Protein AF-A0A350CAU2-F1 (afdb_monomer)

Sequence (137 aa):
QSIYGWRGAEVEHIINFGRHFPGTKTVRLENNYRCTADILGCANRLVRHNRQRHDKTLIAHKQSASGVRMQVFDDETAEAENVVQEISYLVQELGIRPKQIAILFRTNEQPRVFEQELRRRKVPYLLVGGQSFFDRR

Solvent-accessible surface area (backbone atoms only — not comparable to full-atom values): 9100 Å² total; per-residue (Å²): 138,86,84,48,53,95,78,72,52,65,69,60,61,73,69,43,39,57,74,79,38,75,88,62,84,88,81,85,86,37,76,33,83,85,46,31,44,55,59,43,48,54,52,53,60,61,58,66,75,57,86,90,66,79,90,78,70,73,42,54,76,37,81,66,97,71,73,81,84,88,87,88,60,96,45,69,61,58,41,24,51,53,54,42,50,52,50,46,45,40,36,72,76,66,63,44,60,60,91,80,61,85,87,87,74,93,55,92,70,68,55,56,56,42,54,52,41,27,55,76,72,68,47,81,82,82,80,79,97,62,78,55,80,87,72,64,127

Radius of gyration: 19.81 Å; Cα contacts (8 Å, |Δi|>4): 98; chains: 1; bounding box: 40×41×54 Å

Nearest PDB structures (foldseek):
  1qhh-assembly1_B  TM=9.564E-01  e=1.650E-11  Geobacillus stearothermophilus
  2pjr-assembly1_A  TM=9.324E-01  e=5.476E-09  Geobacillus stearothermophilus
  1pjr-assembly1_A  TM=9.154E-01  e=3.753E-07  Geobacillus stearothermophilus
  1qhg-assembly1_A  TM=9.146E-01  e=1.602E-06  Geobacillus stearothermo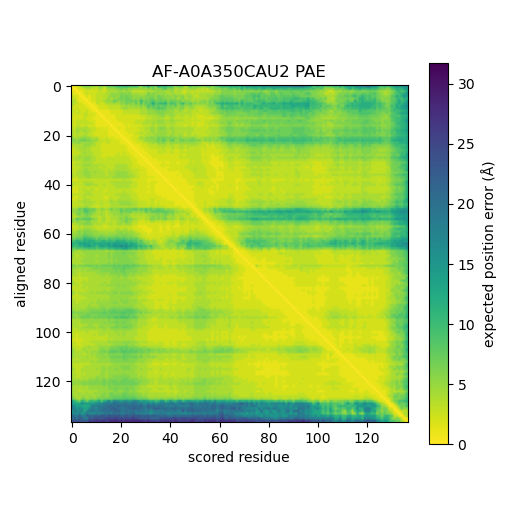philus
  3pjr-assembly1_A  TM=8.961E-01  e=1.876E-05  Geobacillus stearothermophilus

Secondary structure (DSSP, 8-state):
----GGGT--THHHHSHHHHSTTPPP----EEEEEEHHHHHHHHHHHTT-SSS-----EEEE--SS-------SSHHHHHHHHHHHHHHHHHTS---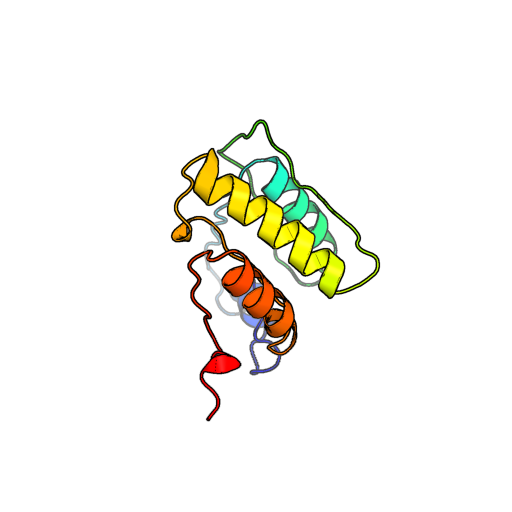GGG-----SSSSTHHHHHHHHHHTT------SS--GGG--

Foldseek 3Di:
DDPVVVVVDDPVCVLCVCVVPPPDDDDADQEDADDAPQVLVVVQVVCVPDDDDDDGRHDYPDHDPDHDDDDDDPDLLRVLLVVLVVVLCCCPVVVDDNVVDDDDDDDPVSCQSNVVNCVVSVPDDDDPPDDHPVNPD

Mean predicted aligned error: 5.11 Å

pLDDT: mean 91.8, std 8.86, range [41.59, 98.38]

Structure (mmCIF, N/CA/C/O backbone):
data_AF-A0A350CAU2-F1
#
_entry.id   AF-A0A350CAU2-F1
#
loop_
_atom_site.group_PDB
_atom_site.id
_atom_site.type_symbol
_atom_site.label_atom_id
_atom_site.label_alt_id
_atom_site.label_comp_id
_atom_site.label_asym_id
_atom_site.label_entity_id
_atom_site.label_seq_id
_atom_site.pdbx_PDB_ins_code
_atom_site.Cartn_x
_atom_site.Cartn_y
_atom_site.Cartn_z
_atom_site.occupancy
_atom_site.B_iso_or_equiv
_atom_site.auth_seq_id
_atom_site.auth_comp_id
_atom_site.auth_asym_id
_atom_site.auth_atom_id
_atom_site.pdbx_PDB_model_num
ATOM 1 N N . GLN A 1 1 ? 8.642 -2.675 -10.369 1.00 79.62 1 GLN A N 1
ATOM 2 C CA . GLN A 1 1 ? 7.777 -3.287 -9.337 1.00 79.62 1 GLN A CA 1
ATOM 3 C C . GLN A 1 1 ? 8.110 -4.776 -9.173 1.00 79.62 1 GLN A C 1
ATOM 5 O O . GLN A 1 1 ? 7.222 -5.570 -8.908 1.00 79.62 1 GLN A O 1
ATOM 10 N N . SER A 1 2 ? 9.383 -5.168 -9.326 1.00 86.00 2 SER A N 1
ATOM 11 C CA . SER A 1 2 ? 9.809 -6.532 -9.001 1.00 86.00 2 SER A CA 1
ATOM 12 C C . SER A 1 2 ? 10.097 -6.575 -7.504 1.00 86.00 2 SER A C 1
ATOM 14 O O . SER A 1 2 ? 10.951 -5.825 -7.039 1.00 86.00 2 SER A O 1
ATOM 16 N N . ILE A 1 3 ? 9.334 -7.372 -6.758 1.00 88.81 3 ILE A N 1
ATOM 17 C CA . ILE A 1 3 ? 9.436 -7.491 -5.291 1.00 88.81 3 ILE A CA 1
ATOM 18 C C . ILE A 1 3 ? 9.696 -8.936 -4.832 1.00 88.81 3 ILE A C 1
ATOM 20 O O . ILE A 1 3 ? 9.784 -9.207 -3.639 1.00 88.81 3 ILE A O 1
ATOM 24 N N . TYR A 1 4 ? 9.849 -9.865 -5.780 1.00 90.31 4 TYR A N 1
ATOM 25 C CA . TYR A 1 4 ? 10.037 -11.299 -5.536 1.00 90.31 4 TYR A CA 1
ATOM 26 C C . TYR A 1 4 ? 11.466 -11.769 -5.836 1.00 90.31 4 TYR A C 1
ATOM 28 O O . TYR A 1 4 ? 11.667 -12.925 -6.193 1.00 90.31 4 TYR A O 1
ATOM 36 N N . GLY A 1 5 ? 12.472 -10.897 -5.694 1.00 85.44 5 GLY A N 1
ATOM 37 C CA . GLY A 1 5 ? 13.876 -11.268 -5.934 1.00 85.44 5 GLY A CA 1
ATOM 38 C C . GLY A 1 5 ? 14.325 -12.478 -5.105 1.00 85.44 5 GLY A C 1
ATOM 39 O O . GLY A 1 5 ? 15.011 -13.356 -5.608 1.00 85.44 5 GLY A O 1
ATOM 40 N N . TRP A 1 6 ? 13.811 -12.607 -3.878 1.00 84.50 6 TRP A N 1
ATOM 41 C CA . TRP A 1 6 ? 14.038 -13.761 -2.999 1.00 84.50 6 TRP A CA 1
ATOM 42 C C . TRP A 1 6 ? 13.449 -15.089 -3.519 1.00 84.50 6 TRP A C 1
ATOM 44 O O . TRP A 1 6 ? 13.824 -16.148 -3.031 1.00 84.50 6 TRP A O 1
ATOM 54 N N . ARG A 1 7 ? 12.542 -15.052 -4.507 1.00 87.44 7 ARG A N 1
ATOM 55 C CA . ARG A 1 7 ? 12.025 -16.232 -5.230 1.00 87.44 7 ARG A CA 1
ATOM 56 C C . ARG A 1 7 ? 12.655 -16.391 -6.618 1.00 87.44 7 ARG A C 1
ATOM 58 O O . ARG A 1 7 ? 12.069 -17.053 -7.467 1.00 87.44 7 ARG A O 1
ATOM 65 N N . GLY A 1 8 ? 13.796 -15.747 -6.870 1.00 86.88 8 GLY A N 1
ATOM 66 C CA . GLY A 1 8 ? 14.505 -15.820 -8.150 1.00 86.88 8 GLY A CA 1
ATOM 67 C C . GLY A 1 8 ? 13.973 -14.875 -9.231 1.00 86.88 8 GLY A C 1
ATOM 68 O O . GLY A 1 8 ? 14.264 -15.068 -10.406 1.00 86.88 8 GLY A O 1
ATOM 69 N N . ALA A 1 9 ? 13.174 -13.858 -8.883 1.0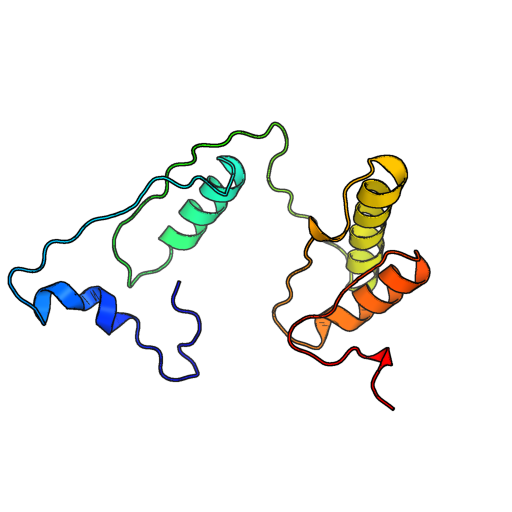0 90.06 9 ALA A N 1
ATOM 70 C CA . ALA A 1 9 ? 12.748 -12.870 -9.871 1.00 90.06 9 ALA A CA 1
ATOM 71 C C . ALA A 1 9 ? 13.894 -11.903 -10.217 1.00 90.06 9 ALA A C 1
ATOM 73 O O . ALA A 1 9 ? 14.280 -11.069 -9.397 1.00 90.06 9 ALA A O 1
ATOM 74 N N . GLU A 1 10 ? 14.373 -11.951 -11.458 1.00 89.44 10 GLU A N 1
ATOM 75 C CA . GLU A 1 10 ? 15.456 -11.091 -11.941 1.00 89.44 10 GLU A CA 1
ATOM 76 C C . GLU A 1 10 ? 14.925 -9.866 -12.696 1.00 89.44 10 GLU A C 1
ATOM 78 O O . GLU A 1 10 ? 14.163 -9.966 -13.660 1.00 89.44 10 GLU A O 1
ATOM 83 N N . VAL A 1 11 ? 15.333 -8.668 -12.261 1.00 89.38 11 VAL A N 1
ATOM 84 C CA . VAL A 1 11 ? 14.939 -7.405 -12.915 1.00 89.38 11 VAL A CA 1
ATOM 85 C C . VAL A 1 11 ? 15.621 -7.221 -14.275 1.00 89.38 11 VAL A C 1
ATOM 87 O O . VAL A 1 11 ? 15.112 -6.501 -15.135 1.00 89.38 11 VAL A O 1
ATOM 90 N N . GLU A 1 12 ? 16.748 -7.895 -14.498 1.00 90.25 12 GLU A N 1
ATOM 91 C CA . GLU A 1 12 ? 17.532 -7.780 -15.726 1.00 90.25 12 GLU A CA 1
ATOM 92 C C . GLU A 1 12 ? 16.769 -8.259 -16.958 1.00 90.25 12 GLU A C 1
ATOM 94 O O . GLU A 1 12 ? 16.925 -7.672 -18.027 1.00 90.25 12 GLU A O 1
ATOM 99 N N . HIS A 1 13 ? 15.866 -9.232 -16.807 1.00 91.31 13 HIS A N 1
ATOM 100 C CA . HIS A 1 13 ? 15.043 -9.735 -17.907 1.00 91.31 13 HIS A CA 1
ATOM 101 C C . HIS A 1 13 ? 14.251 -8.626 -18.610 1.00 91.31 13 HIS A C 1
ATOM 103 O O . HIS A 1 13 ? 14.233 -8.555 -19.837 1.00 91.31 13 HIS A O 1
ATOM 109 N N . ILE A 1 14 ? 13.624 -7.722 -17.849 1.00 91.88 14 ILE A N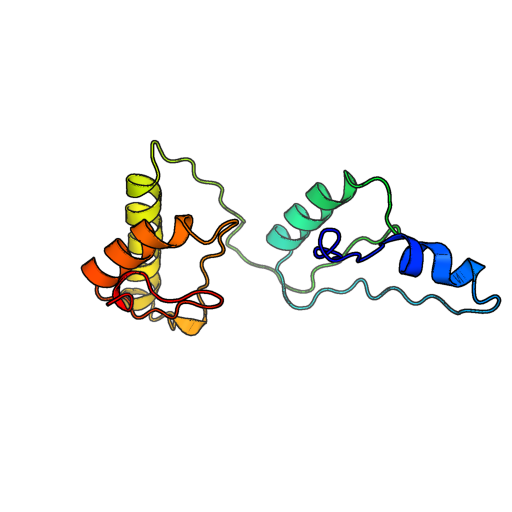 1
ATOM 110 C CA . ILE A 1 14 ? 12.848 -6.618 -18.433 1.00 91.88 14 ILE A CA 1
ATOM 111 C C . ILE A 1 14 ? 13.736 -5.442 -18.857 1.00 91.88 14 ILE A C 1
ATOM 113 O O . ILE A 1 14 ? 13.389 -4.698 -19.776 1.00 91.88 14 ILE A O 1
ATOM 117 N N . ILE A 1 15 ? 14.886 -5.252 -18.206 1.00 90.81 15 ILE A N 1
ATOM 118 C CA . ILE A 1 15 ? 15.838 -4.193 -18.569 1.00 90.81 15 ILE A CA 1
ATOM 119 C C . ILE A 1 15 ? 16.506 -4.515 -19.910 1.00 90.81 15 ILE A C 1
ATOM 121 O O . ILE A 1 15 ? 16.570 -3.656 -20.788 1.00 90.81 15 ILE A O 1
ATOM 125 N N . ASN A 1 16 ? 16.929 -5.764 -20.090 1.00 92.25 16 ASN A N 1
ATOM 126 C CA . ASN A 1 16 ? 17.648 -6.241 -21.268 1.00 92.25 16 ASN A CA 1
ATOM 127 C C . ASN A 1 16 ? 16.726 -6.774 -22.375 1.00 92.25 16 ASN A C 1
ATOM 129 O O . ASN A 1 16 ? 17.223 -7.225 -23.404 1.00 92.25 16 ASN A O 1
ATOM 133 N N . PHE A 1 17 ? 15.401 -6.684 -22.219 1.00 94.56 17 PHE A N 1
ATOM 134 C CA . PHE A 1 17 ? 14.441 -7.255 -23.170 1.00 94.56 17 PHE A CA 1
ATOM 135 C C . PHE A 1 17 ? 14.707 -6.825 -24.623 1.00 94.56 17 PHE A C 1
ATOM 137 O O . PHE A 1 17 ? 14.781 -7.661 -25.518 1.00 94.56 17 PHE A O 1
ATOM 144 N N . GLY A 1 18 ? 14.942 -5.529 -24.857 1.00 92.69 18 GLY A N 1
ATOM 145 C CA . GLY A 1 18 ? 15.240 -5.011 -26.198 1.00 92.69 18 GLY A CA 1
ATOM 146 C C . GLY A 1 18 ? 16.584 -5.473 -26.775 1.00 92.69 18 GLY A C 1
ATOM 147 O O . GLY A 1 18 ? 16.751 -5.455 -27.990 1.00 92.69 18 GLY A O 1
ATOM 148 N N . ARG A 1 19 ? 17.533 -5.905 -25.930 1.00 92.38 19 ARG A N 1
ATOM 149 C CA . ARG A 1 19 ? 18.805 -6.504 -26.372 1.00 92.38 19 ARG A CA 1
ATOM 150 C C . ARG A 1 19 ? 18.614 -7.960 -26.787 1.00 92.38 19 ARG A C 1
ATOM 152 O O . ARG A 1 19 ? 19.190 -8.379 -27.781 1.00 92.38 19 ARG A O 1
ATOM 159 N N . HIS A 1 20 ? 17.802 -8.712 -26.041 1.00 95.69 20 HIS A N 1
ATOM 160 C CA . HIS A 1 20 ? 17.508 -10.114 -26.353 1.00 95.69 20 HIS A CA 1
ATOM 161 C C . HIS A 1 20 ? 16.597 -10.268 -27.577 1.00 95.69 20 HIS A C 1
ATOM 163 O O . HIS A 1 20 ? 16.712 -11.252 -28.299 1.00 95.69 20 HIS A O 1
ATOM 169 N N . PHE A 1 21 ? 15.727 -9.287 -27.833 1.00 96.25 21 PHE A N 1
ATOM 170 C CA . PHE A 1 21 ? 14.794 -9.295 -28.960 1.00 96.25 21 PHE A CA 1
ATOM 171 C C . PHE A 1 21 ? 14.954 -8.024 -29.812 1.00 96.25 21 PHE A C 1
ATOM 173 O O . PHE A 1 21 ? 14.205 -7.052 -29.627 1.00 96.25 21 PHE A O 1
ATOM 180 N N . PRO A 1 22 ? 15.929 -8.001 -30.743 1.00 95.25 22 PRO A N 1
ATOM 181 C CA . PRO A 1 22 ? 16.128 -6.878 -31.654 1.00 95.25 22 PRO A CA 1
ATOM 182 C C . PRO A 1 22 ? 14.855 -6.554 -32.448 1.00 95.25 22 PRO A C 1
ATOM 184 O O . PRO A 1 22 ? 14.111 -7.446 -32.844 1.00 95.25 22 PRO A O 1
ATOM 187 N N . GLY A 1 23 ? 14.585 -5.266 -32.672 1.00 94.69 23 GLY A N 1
ATOM 188 C CA . GLY A 1 23 ? 13.359 -4.805 -33.341 1.00 94.69 23 GLY A CA 1
ATOM 189 C C . GLY A 1 23 ? 12.152 -4.613 -32.413 1.00 94.69 23 GLY A C 1
ATOM 190 O O . GLY A 1 23 ? 11.095 -4.177 -32.867 1.00 94.69 23 GLY A O 1
ATOM 191 N N . THR A 1 24 ? 12.292 -4.869 -31.107 1.00 96.31 24 THR A N 1
ATOM 192 C CA . THR A 1 24 ? 11.214 -4.621 -30.138 1.00 96.31 24 THR A CA 1
ATOM 193 C C . THR A 1 24 ? 10.851 -3.137 -30.048 1.00 96.31 24 THR A C 1
ATOM 195 O O . THR A 1 24 ? 11.685 -2.286 -29.729 1.00 96.31 24 THR A O 1
ATOM 198 N N . LYS A 1 25 ? 9.560 -2.825 -30.200 1.00 94.56 25 LYS A N 1
ATOM 199 C CA . LYS A 1 25 ? 9.008 -1.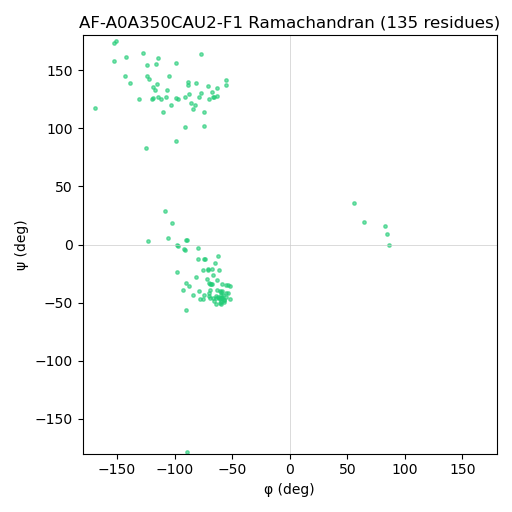498 -29.904 1.00 94.56 25 LYS A CA 1
ATOM 200 C C . LYS A 1 25 ? 8.727 -1.357 -28.408 1.00 94.56 25 LYS A C 1
ATOM 202 O O . LYS A 1 25 ? 7.900 -2.073 -27.852 1.00 94.56 25 LYS A O 1
ATOM 207 N N . THR A 1 26 ? 9.366 -0.386 -27.759 1.00 91.38 26 THR A N 1
ATOM 208 C CA . THR A 1 26 ? 9.089 -0.056 -26.352 1.00 91.38 26 THR A CA 1
ATOM 209 C C . THR A 1 26 ? 8.013 1.021 -26.259 1.00 91.38 26 THR A C 1
ATOM 211 O O . THR A 1 26 ? 8.155 2.095 -26.839 1.00 91.38 26 THR A O 1
ATOM 214 N N . VAL A 1 27 ? 6.959 0.758 -25.484 1.00 94.00 27 VAL A N 1
ATOM 215 C CA . VAL A 1 27 ? 5.899 1.729 -25.176 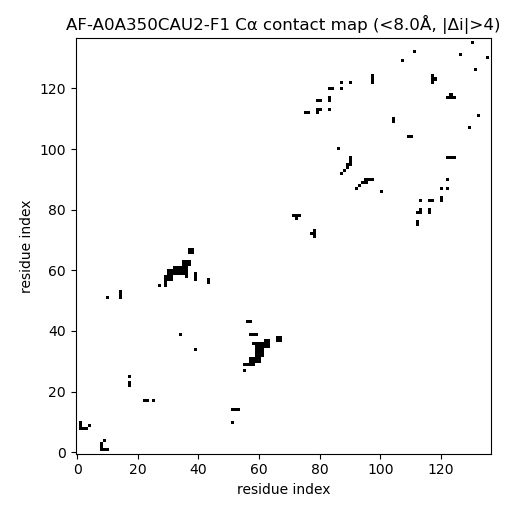1.00 94.00 27 VAL A CA 1
ATOM 216 C C . VAL A 1 27 ? 5.852 1.952 -23.667 1.00 94.00 27 VAL A C 1
ATOM 218 O O . VAL A 1 27 ? 5.731 1.002 -22.893 1.00 94.00 27 VAL A O 1
ATOM 221 N N . ARG A 1 28 ? 5.951 3.212 -23.228 1.00 92.06 28 ARG A N 1
ATOM 222 C CA . ARG A 1 28 ? 5.888 3.589 -21.809 1.00 92.06 28 ARG A CA 1
ATOM 223 C C . ARG A 1 28 ? 4.515 4.172 -21.489 1.00 92.06 28 ARG A C 1
ATOM 225 O O . ARG A 1 28 ? 4.118 5.182 -22.049 1.00 92.06 28 ARG A O 1
ATOM 232 N N . LEU A 1 29 ? 3.802 3.538 -20.561 1.00 94.69 29 LEU A N 1
ATOM 233 C CA . LEU A 1 29 ? 2.537 4.056 -20.033 1.00 94.69 29 LEU A CA 1
ATOM 234 C C . LEU A 1 29 ? 2.810 4.920 -18.801 1.00 94.69 29 LEU A C 1
ATOM 236 O O . LEU A 1 29 ? 3.076 4.382 -17.723 1.00 94.69 29 LEU A O 1
ATOM 240 N N . GLU A 1 30 ? 2.801 6.237 -18.968 1.00 95.69 30 GLU A N 1
ATOM 241 C CA . GLU A 1 30 ? 3.211 7.192 -17.925 1.00 95.69 30 GLU A CA 1
ATOM 242 C C . GLU A 1 30 ? 2.032 7.780 -17.149 1.00 95.69 30 GLU A C 1
ATOM 244 O O . GLU A 1 30 ? 2.176 8.137 -15.982 1.00 95.69 30 GLU A O 1
ATOM 249 N N . ASN A 1 31 ? 0.844 7.794 -17.749 1.00 96.69 31 ASN A N 1
ATOM 250 C CA . ASN A 1 31 ? -0.363 8.292 -17.103 1.00 96.69 31 ASN A CA 1
ATOM 251 C C . ASN A 1 31 ? -0.832 7.348 -15.984 1.00 96.69 31 ASN A C 1
ATOM 253 O O . ASN A 1 31 ? -1.060 6.154 -16.201 1.00 96.69 31 ASN A O 1
ATOM 257 N N . ASN A 1 32 ? -0.996 7.894 -14.779 1.00 97.12 32 ASN A N 1
ATOM 258 C CA . ASN A 1 32 ? -1.533 7.209 -13.613 1.00 97.12 32 ASN A CA 1
ATOM 259 C C . ASN A 1 32 ? -2.925 7.756 -13.271 1.00 97.12 32 ASN A C 1
ATOM 261 O O . ASN A 1 32 ? -3.082 8.897 -12.840 1.00 97.12 32 ASN A O 1
ATOM 265 N N . TYR A 1 33 ? -3.927 6.891 -13.415 1.00 96.00 33 TYR A N 1
ATOM 266 C CA . TYR A 1 33 ? -5.335 7.196 -13.139 1.00 96.00 33 TYR A CA 1
ATOM 267 C C . TYR A 1 33 ? -5.792 6.739 -11.744 1.00 96.00 33 TYR A C 1
ATOM 269 O O . TYR A 1 33 ? -6.954 6.910 -11.370 1.00 96.00 33 TYR A O 1
ATOM 277 N N . ARG A 1 34 ? -4.903 6.116 -10.960 1.00 95.12 34 ARG A N 1
ATOM 278 C CA . ARG A 1 34 ? -5.229 5.579 -9.633 1.00 95.12 34 ARG A CA 1
ATOM 279 C C . ARG A 1 34 ? -4.990 6.617 -8.546 1.00 95.12 34 ARG A C 1
ATOM 281 O O . ARG A 1 34 ? -5.915 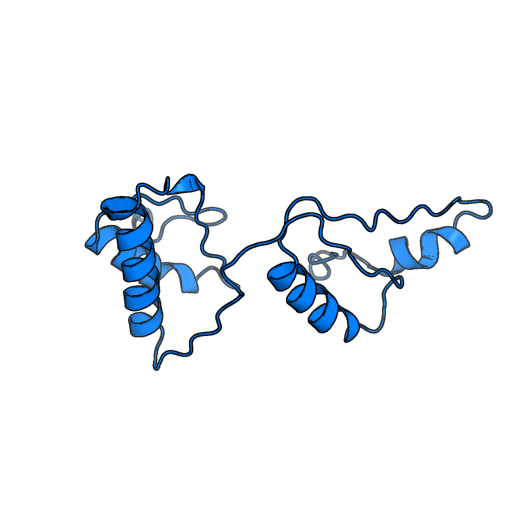6.900 -7.789 1.00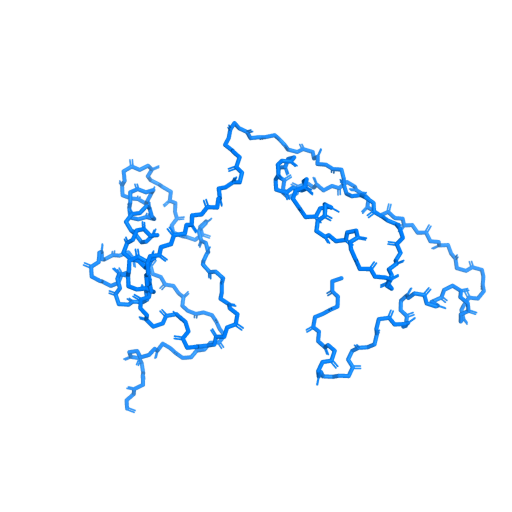 95.12 34 ARG A O 1
ATOM 288 N N . CYS A 1 35 ? -3.771 7.140 -8.483 1.00 95.31 35 CYS A N 1
ATOM 289 C CA . CYS A 1 35 ? -3.254 7.935 -7.377 1.00 95.31 35 CYS A CA 1
ATOM 290 C C . CYS A 1 35 ? -3.329 9.438 -7.661 1.00 95.31 35 CYS A C 1
ATOM 292 O O . CYS A 1 35 ? -3.331 9.870 -8.813 1.00 95.31 35 CYS A O 1
ATOM 294 N N . THR A 1 36 ? -3.356 10.219 -6.585 1.00 96.38 36 THR A N 1
ATOM 295 C CA . THR A 1 36 ? -3.296 11.683 -6.619 1.00 96.38 36 THR A CA 1
ATOM 296 C C . THR A 1 36 ? -1.869 12.167 -6.877 1.00 96.38 36 THR A C 1
ATOM 298 O O . THR A 1 36 ? -0.909 11.404 -6.713 1.00 96.38 36 THR A O 1
ATOM 301 N N . ALA A 1 37 ? -1.726 13.436 -7.264 1.00 95.50 37 ALA A N 1
ATOM 302 C CA . ALA A 1 37 ? -0.428 14.065 -7.498 1.00 95.50 37 ALA A CA 1
ATOM 303 C C . ALA A 1 37 ? 0.526 13.944 -6.296 1.00 95.50 37 ALA A C 1
ATOM 305 O O . ALA A 1 37 ? 1.686 13.590 -6.495 1.00 95.50 37 ALA A O 1
ATOM 306 N N . ASP A 1 38 ? 0.041 14.125 -5.065 1.00 95.00 38 ASP A N 1
ATOM 307 C CA . ASP A 1 38 ? 0.879 14.051 -3.859 1.00 95.00 38 ASP A CA 1
ATOM 308 C C . ASP A 1 38 ? 1.445 12.649 -3.616 1.00 95.00 38 ASP A C 1
ATOM 310 O O . ASP A 1 38 ? 2.656 12.477 -3.442 1.00 95.00 38 ASP A O 1
ATOM 314 N N . ILE A 1 39 ? 0.585 11.624 -3.677 1.00 95.94 39 ILE A N 1
ATOM 315 C CA . ILE A 1 39 ? 0.997 10.219 -3.534 1.00 95.94 39 ILE A CA 1
ATOM 316 C C . ILE A 1 39 ? 2.004 9.861 -4.631 1.00 95.94 39 ILE A C 1
ATOM 318 O O . ILE A 1 39 ? 3.041 9.244 -4.366 1.00 95.94 39 ILE A O 1
ATOM 322 N N . LEU A 1 40 ? 1.713 10.252 -5.875 1.00 95.69 40 LEU A N 1
ATOM 323 C CA . LEU A 1 40 ? 2.572 9.936 -7.010 1.00 95.69 40 LEU A CA 1
ATOM 324 C C . LEU A 1 40 ? 3.904 10.692 -6.952 1.00 95.69 40 LEU A C 1
ATOM 326 O O . LEU A 1 40 ? 4.934 10.139 -7.333 1.00 95.69 40 LEU A O 1
ATOM 330 N N . GLY A 1 41 ? 3.900 11.917 -6.428 1.00 94.94 41 GLY A N 1
ATOM 331 C CA . GLY A 1 41 ? 5.094 12.709 -6.161 1.00 94.94 41 GLY A CA 1
ATOM 332 C C . GLY A 1 41 ? 6.027 12.002 -5.181 1.00 94.94 41 GLY A C 1
ATOM 333 O O . GLY A 1 41 ? 7.208 11.826 -5.489 1.00 94.94 41 GLY A O 1
ATOM 334 N N . CYS A 1 42 ? 5.502 11.514 -4.051 1.00 95.50 42 CYS A N 1
ATOM 335 C CA . CYS A 1 42 ? 6.271 10.703 -3.099 1.00 95.50 42 CYS A CA 1
ATOM 336 C C . CYS A 1 42 ? 6.862 9.449 -3.763 1.00 95.50 42 CYS A C 1
ATOM 338 O O . CYS A 1 42 ? 8.063 9.195 -3.645 1.00 95.50 42 CYS A O 1
ATOM 340 N N . ALA A 1 43 ? 6.049 8.705 -4.519 1.00 95.12 43 ALA A N 1
ATOM 341 C CA . ALA A 1 43 ? 6.491 7.488 -5.200 1.00 95.12 43 ALA A CA 1
ATOM 342 C C . ALA A 1 43 ? 7.589 7.757 -6.247 1.00 95.12 43 ALA A C 1
ATOM 344 O O . ALA A 1 43 ? 8.596 7.048 -6.282 1.00 95.12 43 ALA A O 1
ATOM 345 N N . ASN A 1 44 ? 7.422 8.792 -7.078 1.00 95.38 44 ASN A N 1
ATOM 346 C CA . ASN A 1 44 ? 8.404 9.189 -8.089 1.00 95.38 44 ASN A CA 1
ATOM 347 C C . ASN A 1 44 ? 9.726 9.641 -7.450 1.00 95.38 44 ASN A C 1
ATOM 349 O O . ASN A 1 44 ? 10.785 9.298 -7.972 1.00 95.38 44 ASN A O 1
ATOM 353 N N . ARG A 1 45 ? 9.689 10.376 -6.327 1.00 95.00 45 ARG A N 1
ATOM 354 C CA . ARG A 1 45 ? 10.908 10.779 -5.603 1.00 95.00 45 ARG A CA 1
ATOM 355 C C . ARG A 1 45 ? 11.658 9.568 -5.055 1.00 95.00 45 ARG A C 1
ATOM 357 O O . ARG A 1 45 ? 12.835 9.411 -5.357 1.00 95.00 45 ARG A O 1
ATOM 364 N N . LEU A 1 46 ? 10.970 8.679 -4.336 1.00 94.69 46 LEU A N 1
ATOM 365 C CA . LEU A 1 46 ? 11.588 7.488 -3.746 1.00 94.69 46 LEU A CA 1
ATOM 366 C C . LEU A 1 46 ? 12.244 6.597 -4.811 1.00 94.69 46 LEU A C 1
ATOM 368 O O . LEU A 1 46 ? 13.380 6.153 -4.666 1.00 94.69 46 LEU A O 1
ATOM 372 N N . VAL A 1 47 ? 11.539 6.348 -5.915 1.00 93.12 47 VAL A N 1
ATOM 373 C CA . VAL A 1 47 ? 11.969 5.354 -6.905 1.00 93.12 47 VAL A CA 1
ATOM 374 C C . VAL A 1 47 ? 13.149 5.812 -7.780 1.00 93.12 47 VAL A C 1
ATOM 376 O O . VAL A 1 47 ? 13.726 4.986 -8.496 1.00 93.12 47 VAL A O 1
ATOM 379 N N . ARG A 1 48 ? 13.506 7.106 -7.749 1.00 92.19 48 ARG A N 1
ATOM 380 C CA . ARG A 1 48 ? 14.681 7.668 -8.446 1.00 92.19 48 ARG A CA 1
ATOM 381 C C . ARG A 1 48 ? 16.006 7.239 -7.820 1.00 92.19 48 ARG A C 1
ATOM 383 O O . ARG A 1 48 ? 17.017 7.250 -8.507 1.00 92.19 48 ARG A O 1
ATOM 390 N N . HIS A 1 49 ? 16.000 6.814 -6.559 1.00 93.44 49 HIS A N 1
ATOM 391 C CA . HIS A 1 49 ? 17.204 6.318 -5.890 1.00 93.44 49 HIS A CA 1
ATOM 392 C C . HIS A 1 49 ? 17.629 4.912 -6.367 1.00 93.44 49 HIS A C 1
ATOM 394 O O . HIS A 1 49 ? 18.747 4.479 -6.091 1.00 93.44 49 HIS A O 1
ATOM 400 N N . ASN A 1 50 ? 16.776 4.193 -7.111 1.00 91.12 50 ASN A N 1
ATOM 401 C CA . ASN A 1 50 ? 17.086 2.851 -7.610 1.00 91.12 50 ASN A CA 1
ATOM 402 C C . ASN A 1 50 ? 17.993 2.905 -8.850 1.00 91.12 50 ASN A C 1
ATOM 404 O O . ASN A 1 50 ? 17.632 3.516 -9.854 1.00 91.12 50 ASN A O 1
ATOM 408 N N . ARG A 1 51 ? 19.123 2.184 -8.814 1.00 86.19 51 ARG A N 1
ATOM 409 C CA . ARG A 1 51 ? 20.143 2.190 -9.883 1.00 86.19 51 ARG A CA 1
ATOM 410 C C . ARG A 1 51 ? 19.737 1.416 -11.144 1.00 86.19 51 ARG A C 1
ATOM 412 O O . ARG A 1 51 ? 19.961 1.885 -12.251 1.00 86.19 51 ARG A O 1
ATOM 419 N N . GLN A 1 52 ? 19.142 0.234 -10.991 1.00 84.44 52 GLN A N 1
ATOM 420 C CA . GLN A 1 52 ? 18.775 -0.643 -12.110 1.00 84.44 52 GLN A CA 1
ATOM 421 C C . GLN A 1 52 ? 17.294 -0.477 -12.464 1.00 84.44 52 GLN A C 1
ATOM 423 O O . GLN A 1 52 ? 16.422 -1.159 -11.918 1.00 84.44 52 GLN A O 1
ATOM 428 N N . ARG A 1 53 ? 16.994 0.466 -13.363 1.00 86.81 53 ARG A N 1
ATOM 429 C CA . ARG A 1 53 ? 15.624 0.735 -13.818 1.00 86.81 53 ARG A CA 1
ATOM 430 C C . ARG A 1 53 ? 15.579 1.319 -15.225 1.00 86.81 53 ARG A C 1
ATOM 432 O O . ARG A 1 53 ? 16.510 1.980 -15.665 1.00 86.81 53 ARG A O 1
ATOM 439 N N . HIS A 1 54 ? 14.426 1.174 -15.870 1.00 85.56 54 HIS A N 1
ATOM 440 C CA . HIS A 1 54 ? 14.059 2.050 -16.980 1.00 85.56 54 HIS A CA 1
ATOM 441 C C . HIS A 1 54 ? 13.739 3.446 -16.450 1.00 85.56 54 HIS A C 1
ATOM 443 O O . HIS A 1 54 ? 13.024 3.582 -15.445 1.00 85.56 54 HIS A O 1
ATOM 449 N N . ASP A 1 55 ? 14.226 4.478 -17.135 1.00 85.56 55 ASP A N 1
ATOM 450 C CA . ASP A 1 55 ? 13.748 5.826 -16.862 1.00 85.56 55 ASP A CA 1
ATOM 451 C C . ASP A 1 55 ? 12.272 5.928 -17.262 1.00 85.56 55 ASP A C 1
ATOM 453 O O . ASP A 1 55 ? 11.847 5.470 -18.333 1.00 85.56 55 ASP A O 1
ATOM 457 N N . LYS A 1 56 ? 11.481 6.395 -16.300 1.00 89.44 56 LYS A N 1
ATOM 458 C CA . LYS A 1 56 ? 10.025 6.463 -16.365 1.00 89.44 56 LYS A CA 1
ATOM 459 C C . LYS A 1 56 ? 9.532 7.299 -15.196 1.00 89.44 56 LYS A C 1
ATOM 461 O O . LYS A 1 56 ? 9.674 6.879 -14.041 1.00 89.44 56 LYS A O 1
ATOM 466 N N . THR A 1 57 ? 8.886 8.413 -15.508 1.00 92.81 57 THR A N 1
ATOM 467 C CA . THR A 1 57 ? 8.182 9.246 -14.530 1.00 92.81 57 THR A CA 1
ATOM 468 C C . THR A 1 57 ? 6.682 9.064 -14.721 1.00 92.81 57 THR A C 1
ATOM 470 O O . THR A 1 57 ? 6.193 9.066 -15.845 1.00 92.81 57 THR A O 1
ATOM 473 N N . LEU A 1 58 ? 5.945 8.847 -13.630 1.00 95.94 58 LEU A N 1
ATOM 474 C CA . LEU A 1 58 ? 4.489 8.734 -13.694 1.00 95.94 58 LEU A CA 1
ATOM 475 C C . LEU A 1 58 ? 3.832 10.110 -13.548 1.00 95.94 58 LEU A C 1
ATOM 477 O O . LEU A 1 58 ? 4.249 10.895 -12.696 1.00 95.94 58 LEU A O 1
ATOM 481 N N . ILE A 1 59 ? 2.778 10.361 -14.321 1.00 96.38 59 ILE A N 1
ATOM 482 C CA . ILE A 1 59 ? 2.022 11.619 -14.342 1.00 96.38 59 ILE A CA 1
ATOM 483 C C . ILE A 1 59 ? 0.629 11.365 -13.759 1.00 96.38 59 ILE A C 1
ATOM 485 O O . ILE A 1 59 ? -0.079 10.465 -14.212 1.00 96.38 59 ILE A O 1
ATOM 489 N N . ALA A 1 60 ? 0.236 12.127 -12.738 1.00 95.62 60 ALA A N 1
ATOM 490 C CA . ALA A 1 60 ? -1.049 11.948 -12.066 1.00 95.62 60 ALA A CA 1
ATOM 491 C C . ALA A 1 60 ? -2.183 12.618 -12.847 1.00 95.62 60 ALA A C 1
ATOM 493 O O . ALA A 1 60 ? -2.038 13.746 -13.308 1.00 95.62 60 ALA A O 1
ATOM 494 N N . HIS A 1 61 ? -3.331 11.942 -12.930 1.00 94.12 61 HIS A N 1
ATOM 495 C CA . HIS A 1 61 ? -4.579 12.489 -13.493 1.00 94.12 61 HIS A CA 1
ATOM 496 C C . HIS A 1 61 ? -5.624 12.826 -12.419 1.00 94.12 61 HIS A C 1
ATOM 498 O O . HIS A 1 61 ? -6.757 13.174 -12.734 1.00 94.12 61 HIS A O 1
ATOM 504 N N . LYS A 1 62 ? -5.263 12.707 -11.136 1.00 93.69 62 LYS A N 1
ATOM 505 C CA . LYS A 1 62 ? -6.127 13.036 -9.997 1.00 93.69 62 LYS A CA 1
ATOM 506 C C . LYS A 1 62 ? -5.460 14.051 -9.083 1.00 93.69 62 LYS A C 1
ATOM 508 O O . LYS A 1 62 ? -4.253 13.984 -8.847 1.00 93.69 62 LYS A O 1
ATOM 513 N N . GLN A 1 63 ? -6.280 14.923 -8.514 1.00 91.62 63 GLN A N 1
ATOM 514 C CA . GLN A 1 63 ? -5.900 15.863 -7.466 1.00 91.62 63 GLN A CA 1
ATOM 515 C C . GLN A 1 63 ? -6.661 15.537 -6.179 1.00 91.62 63 GLN A C 1
ATOM 517 O O . GLN A 1 63 ? -7.717 14.903 -6.219 1.00 91.62 63 GLN A O 1
ATOM 522 N N . SER A 1 64 ? -6.102 15.933 -5.042 1.00 89.12 64 SER A N 1
ATOM 523 C CA . SER A 1 64 ? -6.718 15.814 -3.719 1.00 89.12 64 SER A CA 1
ATOM 524 C C . SER A 1 64 ? -6.342 17.040 -2.903 1.00 89.12 64 SER A C 1
ATOM 526 O O . SER A 1 64 ? -5.235 17.545 -3.047 1.00 89.12 64 SER A O 1
ATOM 528 N N . ALA A 1 65 ? -7.256 17.512 -2.057 1.00 84.81 65 ALA A N 1
ATOM 529 C CA . ALA A 1 65 ? -6.960 18.572 -1.095 1.00 84.81 65 ALA A CA 1
ATOM 530 C C . ALA A 1 65 ? -6.123 18.058 0.092 1.00 84.81 65 ALA A C 1
ATOM 532 O O . ALA A 1 65 ? -5.456 18.833 0.770 1.00 84.81 65 ALA A O 1
ATOM 533 N N . SER A 1 66 ? -6.160 16.748 0.348 1.00 85.38 66 SER A N 1
ATOM 534 C CA . SER A 1 66 ? -5.401 16.093 1.411 1.00 85.38 66 SER A CA 1
ATOM 535 C C . SER A 1 66 ? -4.128 15.463 0.851 1.00 85.38 66 SER A C 1
ATOM 537 O O . SER A 1 66 ? -4.200 14.656 -0.084 1.00 85.38 66 SER A O 1
ATOM 539 N N . GLY A 1 67 ? -2.991 15.816 1.454 1.00 89.88 67 GLY A N 1
ATOM 540 C CA . GLY A 1 67 ? -1.672 15.283 1.123 1.00 89.88 67 GLY A CA 1
ATOM 541 C C . GLY A 1 67 ? -1.296 14.020 1.906 1.00 89.88 67 GLY A C 1
ATOM 542 O O . GLY A 1 67 ? -2.055 13.509 2.730 1.00 89.88 67 GLY A O 1
ATOM 543 N N . VAL A 1 68 ? -0.087 13.514 1.649 1.00 94.56 68 VAL A N 1
ATOM 544 C CA . VAL A 1 68 ? 0.489 12.370 2.376 1.00 94.56 68 VAL A CA 1
ATOM 545 C C . VAL A 1 68 ? 0.983 12.827 3.749 1.00 94.56 68 VAL A C 1
ATOM 547 O O . VAL A 1 68 ? 1.735 13.795 3.836 1.00 94.56 68 VAL A O 1
ATOM 550 N N . ARG A 1 69 ? 0.602 12.111 4.813 1.00 94.81 69 ARG A N 1
ATOM 551 C CA . ARG A 1 69 ? 1.074 12.360 6.183 1.00 94.81 69 ARG A CA 1
ATOM 552 C C . ARG A 1 69 ? 2.103 11.313 6.599 1.00 94.81 69 ARG A C 1
ATOM 554 O O . ARG A 1 69 ? 1.984 10.147 6.230 1.00 94.81 69 ARG A O 1
ATOM 561 N N . MET A 1 70 ? 3.081 11.742 7.389 1.00 95.38 70 MET A N 1
ATOM 562 C CA . MET A 1 70 ? 3.997 10.874 8.122 1.00 95.38 70 MET A CA 1
ATOM 563 C C . MET A 1 70 ? 3.809 11.171 9.605 1.00 95.38 70 MET A C 1
ATOM 565 O O . MET A 1 70 ? 3.871 12.330 10.009 1.00 95.38 70 MET A O 1
ATOM 569 N N . GLN A 1 71 ? 3.547 10.133 10.389 1.00 96.88 71 GLN A N 1
ATOM 570 C CA . GLN A 1 71 ? 3.396 10.222 11.836 1.00 96.88 71 GLN A CA 1
ATOM 571 C C . GLN A 1 71 ? 4.422 9.291 12.474 1.00 96.88 71 GLN A C 1
ATOM 573 O O . GLN A 1 71 ? 4.717 8.230 11.925 1.00 96.88 71 GLN A O 1
ATOM 578 N N . VAL A 1 72 ? 4.995 9.727 13.590 1.00 97.56 72 VAL A N 1
ATOM 579 C CA . VAL A 1 72 ? 5.933 8.947 14.397 1.00 97.56 72 VAL A CA 1
ATOM 580 C C . VAL A 1 72 ? 5.298 8.777 15.765 1.00 97.56 72 VAL A C 1
ATOM 582 O O . VAL A 1 72 ? 4.745 9.735 16.304 1.00 97.56 72 VAL A O 1
ATOM 585 N N . PHE A 1 73 ? 5.362 7.560 16.285 1.00 97.50 73 PHE A N 1
ATOM 586 C CA . PHE A 1 73 ? 4.808 7.179 17.574 1.00 97.50 73 PHE A CA 1
ATOM 587 C C . PHE A 1 73 ? 5.917 6.577 18.433 1.00 97.50 73 PHE A C 1
ATOM 589 O O . PHE A 1 73 ? 6.902 6.067 17.897 1.00 97.50 73 PHE A O 1
ATOM 596 N N . ASP A 1 74 ? 5.747 6.652 19.750 1.00 97.25 74 ASP A N 1
ATOM 597 C CA . ASP A 1 74 ? 6.746 6.170 20.708 1.00 97.25 74 ASP A CA 1
ATOM 598 C C . ASP A 1 74 ? 6.879 4.640 20.682 1.00 97.25 74 ASP A C 1
ATOM 600 O O . ASP A 1 74 ? 7.977 4.108 20.840 1.00 97.25 74 ASP A O 1
ATOM 604 N N . ASP A 1 75 ? 5.772 3.933 20.436 1.00 97.56 75 ASP A N 1
ATOM 605 C CA . ASP A 1 75 ? 5.729 2.478 20.329 1.00 97.56 75 ASP A CA 1
ATOM 606 C C . ASP A 1 75 ? 4.605 1.979 19.393 1.00 97.56 75 ASP A C 1
ATOM 608 O O . ASP A 1 75 ? 3.790 2.745 18.869 1.00 97.56 75 ASP A O 1
ATOM 612 N N . GLU A 1 76 ? 4.581 0.662 19.168 1.00 96.50 76 GLU A N 1
ATOM 613 C CA . GLU A 1 76 ? 3.609 -0.025 18.305 1.00 96.50 76 GLU A CA 1
ATOM 614 C C . GLU A 1 76 ? 2.169 0.017 18.838 1.00 96.50 76 GLU A C 1
ATOM 616 O O . GLU A 1 76 ? 1.217 -0.050 18.056 1.00 96.50 76 GLU A O 1
ATOM 621 N N . THR A 1 77 ? 1.992 0.144 20.156 1.00 97.12 77 THR A N 1
ATOM 622 C CA . THR A 1 77 ? 0.664 0.235 20.774 1.00 97.12 77 THR A CA 1
ATOM 623 C C . THR A 1 77 ? 0.086 1.620 20.520 1.00 97.12 77 THR A C 1
ATOM 625 O O . THR A 1 77 ? -1.041 1.732 20.040 1.00 97.12 77 THR A O 1
ATOM 628 N N . ALA A 1 78 ? 0.879 2.670 20.738 1.00 98.19 78 ALA A N 1
ATOM 629 C CA . ALA A 1 78 ? 0.512 4.046 20.438 1.00 98.19 78 ALA A CA 1
ATOM 630 C C . ALA A 1 78 ? 0.208 4.245 18.943 1.00 98.19 78 ALA A C 1
ATOM 632 O O . ALA A 1 78 ? -0.771 4.919 18.607 1.00 98.19 78 ALA A O 1
ATOM 633 N N . GLU A 1 79 ? 0.993 3.635 18.044 1.00 98.38 79 GLU A N 1
ATOM 634 C CA . GLU A 1 79 ? 0.703 3.637 16.603 1.00 98.38 79 GLU A CA 1
ATOM 635 C C . GLU A 1 79 ? -0.656 2.984 16.308 1.00 98.38 79 GLU A C 1
ATOM 637 O O . GLU A 1 79 ? -1.504 3.591 15.645 1.00 98.38 79 GLU A O 1
ATOM 642 N N . ALA A 1 80 ? -0.896 1.777 16.829 1.00 98.12 80 ALA A N 1
ATOM 643 C CA . ALA A 1 80 ? -2.140 1.048 16.604 1.00 98.12 80 ALA A CA 1
ATOM 644 C C . ALA A 1 80 ? -3.361 1.803 17.149 1.00 98.12 80 ALA A C 1
ATOM 646 O O . ALA A 1 80 ? -4.355 1.958 16.435 1.00 98.12 80 ALA A O 1
ATOM 647 N N . GLU A 1 81 ? -3.287 2.327 18.374 1.00 98.12 81 GLU A N 1
ATOM 648 C CA . GLU A 1 81 ? -4.380 3.083 18.987 1.00 98.12 81 GLU A CA 1
ATOM 649 C C . GLU A 1 81 ? -4.744 4.322 18.159 1.00 98.12 81 GLU A C 1
ATOM 651 O O . GLU A 1 81 ? -5.926 4.542 17.881 1.00 98.12 81 GLU A O 1
ATOM 656 N N . ASN A 1 82 ? -3.748 5.098 17.714 1.00 98.38 82 ASN A N 1
ATOM 657 C CA . ASN A 1 82 ? -3.972 6.314 16.928 1.00 98.38 82 ASN A CA 1
ATOM 658 C C . ASN A 1 82 ? -4.510 6.012 15.525 1.00 98.38 82 ASN A C 1
ATOM 660 O O . ASN A 1 82 ? -5.485 6.629 15.087 1.00 98.38 82 ASN A O 1
ATOM 664 N N . VAL A 1 83 ? -3.913 5.046 14.821 1.00 98.06 83 VAL A N 1
ATOM 665 C CA . VAL A 1 83 ? -4.345 4.671 13.466 1.00 98.06 83 VAL A CA 1
ATOM 666 C C . VAL A 1 83 ? -5.762 4.104 13.496 1.00 98.06 83 VAL A C 1
ATOM 668 O O . VAL A 1 83 ? -6.610 4.508 12.699 1.00 98.06 83 VAL A O 1
ATOM 671 N N . VAL A 1 84 ? -6.065 3.198 14.430 1.00 98.19 84 VAL A N 1
ATOM 672 C CA . VAL A 1 84 ? -7.406 2.610 14.534 1.00 98.19 84 VAL A CA 1
ATOM 673 C C . VAL A 1 84 ? -8.422 3.642 15.027 1.00 98.19 84 VAL A C 1
ATOM 675 O O . VAL A 1 84 ? -9.564 3.619 14.568 1.00 98.19 84 VAL A O 1
ATOM 678 N N . GLN A 1 85 ? -8.037 4.585 15.891 1.00 98.06 85 GLN A N 1
ATOM 679 C CA . GLN A 1 85 ? -8.898 5.712 16.256 1.00 98.06 85 GLN A CA 1
ATOM 680 C C . GLN A 1 85 ? -9.325 6.523 15.039 1.00 98.06 85 GLN A C 1
ATOM 682 O O . GLN A 1 85 ? -10.515 6.799 14.873 1.00 98.06 85 GLN A O 1
ATOM 687 N N . GLU A 1 86 ? -8.374 6.873 14.177 1.00 97.62 86 GLU A N 1
ATOM 688 C CA . GLU A 1 86 ? -8.669 7.608 12.955 1.00 97.62 86 GLU A CA 1
ATOM 689 C C . GLU A 1 86 ? -9.557 6.789 12.009 1.00 97.62 86 GLU A C 1
ATOM 691 O O . GLU A 1 86 ? -10.562 7.299 11.517 1.00 97.62 86 GLU A O 1
ATOM 696 N N . ILE A 1 87 ? -9.262 5.501 11.812 1.00 98.06 87 ILE A N 1
ATOM 697 C CA . ILE A 1 87 ? -10.106 4.611 11.000 1.00 98.06 87 ILE A CA 1
ATOM 698 C C . ILE A 1 87 ? -11.527 4.528 11.570 1.00 98.06 87 ILE A C 1
ATOM 700 O O . ILE A 1 87 ? -12.493 4.607 10.812 1.00 98.06 87 ILE A O 1
ATOM 704 N N . SER A 1 88 ? -11.669 4.394 12.891 1.00 97.88 88 SER A N 1
ATOM 705 C CA . SER A 1 88 ? -12.969 4.349 13.565 1.00 97.88 88 SER A CA 1
ATOM 706 C C . SER A 1 88 ? -13.766 5.619 13.290 1.00 97.88 88 SER A C 1
ATOM 708 O O . SER A 1 88 ? -14.929 5.523 12.907 1.00 97.88 88 SER A O 1
ATOM 710 N N . TYR A 1 89 ? -13.131 6.791 13.397 1.00 97.88 89 TYR A N 1
ATOM 711 C CA . TYR A 1 89 ? -13.748 8.074 13.062 1.00 97.88 89 TYR A CA 1
ATOM 712 C C . TYR A 1 89 ? -14.178 8.139 11.587 1.00 97.88 89 TYR A C 1
ATOM 714 O O . TYR A 1 89 ? -15.322 8.479 11.288 1.00 97.88 89 TYR A O 1
ATOM 722 N N . LEU A 1 90 ? -13.308 7.735 10.652 1.00 97.12 90 LEU A N 1
ATOM 723 C CA . LEU A 1 90 ? -13.637 7.707 9.221 1.00 97.12 90 LEU A CA 1
ATOM 724 C C . LEU A 1 90 ? -14.844 6.803 8.919 1.00 97.12 90 LEU A C 1
ATOM 726 O O . LEU A 1 90 ? -15.674 7.141 8.076 1.00 97.12 90 LEU A O 1
ATOM 730 N N . VAL A 1 91 ? -14.941 5.651 9.584 1.00 97.06 91 VAL A N 1
ATOM 731 C CA . VAL A 1 91 ? -16.011 4.671 9.350 1.00 97.06 91 VAL A CA 1
ATOM 732 C C . VAL A 1 91 ? -17.322 5.089 10.012 1.00 97.06 91 VAL A C 1
ATOM 734 O O . VAL A 1 91 ? -18.370 5.012 9.374 1.00 97.06 91 VAL A O 1
ATOM 737 N N . GLN A 1 92 ? -17.274 5.501 11.279 1.00 96.12 92 GLN A N 1
ATOM 738 C CA . GLN A 1 92 ? -18.464 5.749 12.098 1.00 96.12 92 GLN A CA 1
ATOM 739 C C . GLN A 1 92 ? -19.038 7.148 11.865 1.00 96.12 92 GLN A C 1
ATOM 741 O O . GLN A 1 92 ? -20.244 7.275 11.676 1.00 96.12 92 GLN A O 1
ATOM 746 N N . GLU A 1 93 ? -18.183 8.170 11.803 1.00 96.88 93 GLU A N 1
ATOM 747 C CA . GLU A 1 93 ? -18.620 9.568 11.704 1.00 96.88 93 GLU A CA 1
ATOM 748 C C . GLU A 1 93 ? -18.706 10.043 10.251 1.00 96.88 93 GLU A C 1
ATOM 750 O O . GLU A 1 93 ? -19.639 10.750 9.878 1.00 96.88 93 GLU A O 1
ATOM 755 N N . LEU A 1 94 ? -17.754 9.640 9.399 1.00 96.38 94 LEU A N 1
ATOM 756 C CA . LEU A 1 94 ? -17.729 10.059 7.988 1.00 96.38 94 LEU A CA 1
ATOM 757 C C . LEU A 1 94 ? -18.339 9.030 7.022 1.00 96.38 94 LEU A C 1
ATOM 759 O O . LEU A 1 94 ? -18.376 9.267 5.813 1.00 96.38 94 LEU A O 1
ATOM 763 N N . GLY A 1 95 ? -18.805 7.883 7.525 1.00 96.50 95 GLY A N 1
ATOM 764 C CA . GLY A 1 95 ? -19.475 6.853 6.724 1.00 96.50 95 GLY A CA 1
ATOM 765 C C . GLY A 1 95 ? -18.589 6.188 5.662 1.00 96.50 95 GLY A C 1
ATOM 766 O O . GLY A 1 95 ? -19.103 5.593 4.706 1.00 96.50 95 GLY A O 1
ATOM 767 N N . ILE A 1 96 ? -17.260 6.278 5.782 1.00 97.38 96 ILE A N 1
ATOM 768 C CA . ILE A 1 96 ? -16.339 5.618 4.854 1.00 97.38 96 ILE A CA 1
ATOM 769 C C . ILE A 1 96 ? -16.470 4.106 5.016 1.00 97.38 96 ILE A C 1
ATOM 771 O O . ILE A 1 96 ? -16.338 3.548 6.102 1.00 97.38 96 ILE A O 1
ATOM 775 N N . ARG A 1 97 ? -16.702 3.401 3.906 1.00 97.25 97 ARG A N 1
ATOM 776 C CA . ARG A 1 97 ? -16.839 1.941 3.952 1.00 97.25 97 ARG A CA 1
ATOM 777 C C . ARG A 1 97 ? -15.491 1.314 4.331 1.00 97.25 97 ARG A C 1
ATOM 779 O O . ARG A 1 97 ? -14.517 1.594 3.628 1.00 97.25 97 ARG A O 1
ATOM 786 N N . PRO A 1 98 ? -15.429 0.381 5.304 1.00 95.44 98 PRO A N 1
ATOM 787 C CA . PRO A 1 98 ? -14.171 -0.241 5.736 1.00 95.44 98 PRO A CA 1
ATOM 788 C C . PRO A 1 98 ? -13.328 -0.819 4.591 1.00 95.44 98 PRO A C 1
ATOM 790 O O . PRO A 1 98 ? -12.116 -0.661 4.567 1.00 95.44 98 PRO A O 1
ATOM 793 N N . LYS A 1 99 ? -13.969 -1.387 3.558 1.00 96.56 99 LYS A N 1
ATOM 794 C CA . LYS A 1 99 ? -13.299 -1.927 2.356 1.00 96.56 99 LYS A CA 1
ATOM 795 C C . LYS A 1 99 ? -12.515 -0.905 1.514 1.00 96.56 99 LYS A C 1
ATOM 797 O O . LYS A 1 99 ? -11.864 -1.292 0.549 1.00 96.56 99 LYS A O 1
ATOM 802 N N . GLN A 1 100 ? -12.652 0.391 1.794 1.00 96.75 100 GLN A N 1
ATOM 803 C CA . GLN A 1 100 ? -11.902 1.467 1.136 1.00 96.75 100 GLN A CA 1
ATOM 804 C C . GLN A 1 100 ? -10.613 1.822 1.889 1.00 96.75 100 GLN A C 1
ATOM 806 O O . GLN A 1 100 ? -9.849 2.657 1.411 1.00 96.75 100 GLN A O 1
ATOM 811 N N . ILE A 1 101 ? -10.376 1.190 3.040 1.00 97.75 101 ILE A N 1
ATOM 812 C CA . ILE A 1 101 ? -9.229 1.409 3.915 1.00 97.75 101 ILE A CA 1
ATOM 813 C C . ILE A 1 101 ? -8.405 0.119 3.943 1.00 97.75 101 ILE A C 1
ATOM 815 O O . ILE A 1 101 ? -8.951 -0.981 4.006 1.00 97.75 101 ILE A O 1
ATOM 819 N N . ALA A 1 102 ? -7.083 0.251 3.883 1.00 97.38 102 ALA A N 1
ATOM 820 C CA . ALA A 1 102 ? -6.156 -0.865 4.011 1.00 97.38 102 ALA A CA 1
ATOM 821 C C . ALA A 1 102 ? -4.966 -0.451 4.878 1.00 97.38 102 ALA A C 1
ATOM 823 O O . ALA A 1 102 ? -4.441 0.650 4.714 1.00 97.38 102 ALA A O 1
ATOM 824 N N . ILE A 1 103 ? -4.529 -1.354 5.755 1.00 97.19 103 ILE A N 1
ATOM 825 C CA . ILE A 1 103 ? -3.288 -1.230 6.523 1.00 97.19 103 ILE A CA 1
ATOM 826 C C . ILE A 1 103 ? -2.296 -2.229 5.925 1.00 97.19 103 ILE A C 1
ATOM 828 O O . ILE A 1 103 ? -2.634 -3.398 5.733 1.00 97.19 103 ILE A O 1
ATOM 832 N N . LEU A 1 104 ? -1.100 -1.764 5.563 1.00 96.56 104 LEU A N 1
ATOM 833 C CA . LEU A 1 104 ? -0.080 -2.576 4.900 1.00 96.56 104 LEU A CA 1
ATOM 834 C C . LEU A 1 104 ? 1.132 -2.724 5.814 1.00 96.56 104 LEU A C 1
ATOM 836 O O . LEU A 1 104 ? 1.707 -1.730 6.244 1.00 96.56 104 LEU A O 1
ATOM 840 N N . PHE A 1 105 ? 1.541 -3.967 6.051 1.00 95.19 105 PHE A N 1
ATOM 841 C CA . PHE A 1 105 ? 2.668 -4.307 6.915 1.00 95.19 105 PHE A CA 1
ATOM 842 C C . PHE A 1 105 ? 3.812 -4.937 6.126 1.00 95.19 105 PHE A C 1
ATOM 844 O O . PHE A 1 105 ? 3.622 -5.448 5.017 1.00 95.19 105 PHE A O 1
ATOM 851 N N . ARG A 1 106 ? 5.016 -4.916 6.706 1.00 93.75 106 ARG A N 1
ATOM 852 C CA . ARG A 1 106 ? 6.201 -5.535 6.106 1.00 93.75 106 ARG A CA 1
ATOM 853 C C . ARG A 1 106 ? 6.336 -7.010 6.479 1.00 93.75 106 ARG A C 1
ATOM 855 O O . ARG A 1 106 ? 6.816 -7.781 5.638 1.00 93.75 106 ARG A O 1
ATOM 862 N N . THR A 1 107 ? 5.964 -7.376 7.705 1.00 90.44 107 THR A N 1
ATOM 863 C CA . THR A 1 107 ? 6.033 -8.740 8.252 1.00 90.44 107 THR A CA 1
ATOM 864 C C . THR A 1 107 ? 4.680 -9.176 8.824 1.00 90.44 107 THR A C 1
ATOM 866 O O . THR A 1 107 ? 3.790 -8.358 9.050 1.00 90.44 107 THR A O 1
ATOM 869 N N . ASN A 1 108 ? 4.525 -10.481 9.065 1.00 87.19 108 ASN A N 1
ATOM 870 C CA . ASN A 1 108 ? 3.277 -11.078 9.559 1.00 87.19 108 ASN A CA 1
ATOM 871 C C . ASN A 1 108 ? 3.068 -10.922 11.077 1.00 87.19 108 ASN A C 1
ATOM 873 O O . ASN A 1 108 ? 2.043 -11.363 11.589 1.00 87.19 108 ASN A O 1
ATOM 877 N N . GLU A 1 109 ? 4.025 -10.337 11.799 1.00 87.12 109 GLU A N 1
ATOM 878 C CA . GLU A 1 109 ? 3.949 -10.146 13.257 1.00 87.12 109 GLU A CA 1
ATOM 879 C C . GLU A 1 109 ? 3.306 -8.801 13.624 1.00 87.12 109 GLU A C 1
ATOM 881 O O . GLU A 1 109 ? 2.548 -8.720 14.587 1.00 87.12 109 GLU A O 1
ATOM 886 N N . GLN A 1 110 ? 3.521 -7.776 12.791 1.00 92.75 110 GLN A N 1
ATOM 887 C CA . GLN A 1 110 ? 3.003 -6.415 12.982 1.00 92.75 110 GLN A CA 1
ATOM 888 C C . GLN A 1 110 ? 1.466 -6.292 13.076 1.00 92.75 110 GLN A C 1
ATOM 890 O O . GLN A 1 110 ? 1.000 -5.440 13.830 1.00 92.75 110 GLN A O 1
ATOM 895 N N . PRO A 1 111 ? 0.638 -7.100 12.376 1.00 94.12 111 PRO A N 1
ATOM 896 C CA . PRO A 1 111 ? -0.816 -6.942 12.435 1.00 94.12 111 PRO A CA 1
ATOM 897 C C . PRO A 1 111 ? -1.431 -7.141 13.828 1.00 94.12 111 PRO A C 1
ATOM 899 O O . PRO A 1 111 ? -2.539 -6.667 14.065 1.00 94.12 111 PRO A O 1
ATOM 902 N N . ARG A 1 112 ? -0.753 -7.839 14.750 1.00 92.56 112 ARG A N 1
ATOM 903 C CA . ARG A 1 112 ? -1.343 -8.301 16.018 1.00 92.56 112 ARG A CA 1
ATOM 904 C C . ARG A 1 112 ? -1.928 -7.170 16.871 1.00 92.56 112 ARG A C 1
ATOM 906 O O . ARG A 1 112 ? -3.066 -7.291 17.326 1.00 92.56 112 ARG A O 1
ATOM 913 N N . VAL A 1 113 ? -1.170 -6.095 17.091 1.00 95.88 113 VAL A N 1
ATOM 914 C CA . VAL A 1 113 ? -1.609 -4.946 17.910 1.00 95.88 113 VAL A CA 1
ATOM 915 C C . VAL A 1 113 ? -2.749 -4.174 17.237 1.00 95.88 113 VAL A C 1
ATOM 917 O O . VAL A 1 113 ? -3.702 -3.759 17.893 1.00 95.88 113 VAL A O 1
ATOM 920 N N . PHE A 1 114 ? -2.744 -4.102 15.903 1.00 97.19 114 PHE A N 1
ATOM 921 C CA . PHE A 1 114 ? -3.828 -3.496 15.132 1.00 97.19 114 PHE A CA 1
ATOM 922 C C . PHE A 1 114 ? -5.108 -4.337 15.177 1.00 97.19 114 PHE A C 1
ATOM 924 O O . PHE A 1 114 ? -6.188 -3.776 15.338 1.00 97.19 114 PHE A O 1
ATOM 931 N N . GLU A 1 115 ? -5.023 -5.670 15.074 1.00 96.00 115 GLU A N 1
ATOM 932 C CA . GLU A 1 115 ? -6.195 -6.550 15.211 1.00 96.00 115 GLU A CA 1
ATOM 933 C C . GLU A 1 115 ? -6.848 -6.409 16.598 1.00 96.00 115 GLU A C 1
ATOM 935 O O . GLU A 1 115 ? -8.078 -6.393 16.696 1.00 96.00 115 GLU A O 1
ATOM 940 N N . GLN A 1 116 ? -6.045 -6.291 17.663 1.00 95.44 116 GLN A N 1
ATOM 941 C CA . GLN A 1 116 ? -6.539 -6.063 19.027 1.00 95.44 116 GLN A CA 1
ATOM 942 C C . GLN A 1 116 ? -7.329 -4.753 19.127 1.00 95.44 116 GLN A C 1
ATOM 944 O O . GLN A 1 116 ? -8.478 -4.763 19.580 1.00 95.44 116 GLN A O 1
ATOM 949 N N . GLU A 1 117 ? -6.762 -3.652 18.637 1.00 97.62 117 GLU A N 1
ATOM 950 C CA . GLU A 1 117 ? -7.408 -2.339 18.689 1.00 97.62 117 GLU A CA 1
ATOM 951 C C . GLU A 1 117 ? -8.635 -2.239 17.768 1.00 97.62 117 GLU A C 1
ATOM 953 O O . GLU A 1 117 ? -9.673 -1.704 18.172 1.00 97.62 117 GLU A O 1
ATOM 958 N N . LEU A 1 118 ? -8.587 -2.828 16.564 1.00 96.88 118 LEU A N 1
ATOM 959 C CA . LEU A 1 118 ? -9.745 -2.918 15.660 1.00 96.88 118 LEU A CA 1
ATOM 960 C C . LEU A 1 118 ? -10.916 -3.644 16.338 1.00 96.88 118 LEU A C 1
ATOM 962 O O . LEU A 1 118 ? -12.056 -3.175 16.270 1.00 96.88 118 LEU A O 1
ATOM 966 N N . ARG A 1 119 ? -10.647 -4.751 17.048 1.00 95.12 119 ARG A N 1
ATOM 967 C CA . ARG A 1 119 ? -11.666 -5.482 17.824 1.00 95.12 119 ARG A CA 1
ATOM 968 C C . ARG A 1 119 ? -12.190 -4.663 18.996 1.00 95.12 119 ARG A C 1
ATOM 970 O O . ARG A 1 119 ? -13.407 -4.580 19.168 1.00 95.12 119 ARG A O 1
ATOM 977 N N . ARG A 1 120 ? -11.299 -4.034 19.770 1.00 96.38 120 ARG A N 1
ATOM 978 C CA . ARG A 1 120 ? -11.654 -3.175 20.913 1.00 96.38 120 ARG A CA 1
ATOM 979 C C . ARG A 1 120 ? -12.615 -2.059 20.498 1.00 96.38 120 ARG A C 1
ATOM 981 O O . ARG A 1 120 ? -13.597 -1.812 21.195 1.00 96.38 120 ARG A O 1
ATOM 988 N N . ARG A 1 121 ? -12.383 -1.442 19.335 1.00 95.62 121 ARG A N 1
ATOM 989 C CA . ARG A 1 121 ? -13.225 -0.368 18.771 1.00 95.62 121 ARG A CA 1
ATOM 990 C C . ARG A 1 121 ? -14.375 -0.868 17.888 1.00 95.62 121 ARG A C 1
ATOM 992 O O . ARG A 1 121 ? -15.119 -0.057 17.343 1.00 95.62 121 ARG A O 1
ATOM 999 N N . LYS A 1 122 ? -14.557 -2.190 17.773 1.00 95.31 122 LYS A N 1
ATOM 1000 C CA . LYS A 1 122 ? -15.600 -2.847 16.962 1.00 95.31 122 LYS A CA 1
ATOM 1001 C C . LYS A 1 122 ? -15.582 -2.421 15.485 1.00 95.31 122 LYS A C 1
ATOM 1003 O O . LYS A 1 122 ? -16.631 -2.327 14.849 1.00 95.31 122 LYS A O 1
ATOM 1008 N N . VAL A 1 123 ? -14.396 -2.178 14.930 1.00 96.06 123 VAL A N 1
ATOM 1009 C CA . VAL A 1 123 ? -14.209 -1.866 13.508 1.00 96.06 123 VAL A CA 1
ATOM 1010 C C . VAL A 1 123 ? -14.091 -3.180 12.719 1.00 96.06 123 VAL A C 1
ATOM 1012 O O . VAL A 1 123 ? -13.193 -3.977 13.005 1.00 96.06 123 VAL A O 1
ATOM 1015 N N . PRO A 1 124 ? -14.962 -3.445 11.724 1.00 94.50 124 PRO A N 1
ATOM 1016 C CA . PRO A 1 124 ? -14.869 -4.649 10.901 1.00 94.50 124 PRO A CA 1
ATOM 1017 C C . PRO A 1 124 ? -13.570 -4.677 10.094 1.00 94.50 124 PRO A C 1
ATOM 1019 O O . PRO A 1 124 ? -13.223 -3.690 9.442 1.00 94.50 124 PRO A O 1
ATOM 1022 N N . TYR A 1 125 ? -12.886 -5.820 10.081 1.00 95.19 125 TYR A N 1
ATOM 1023 C CA . TYR A 1 125 ? -11.628 -5.982 9.357 1.00 95.19 125 TYR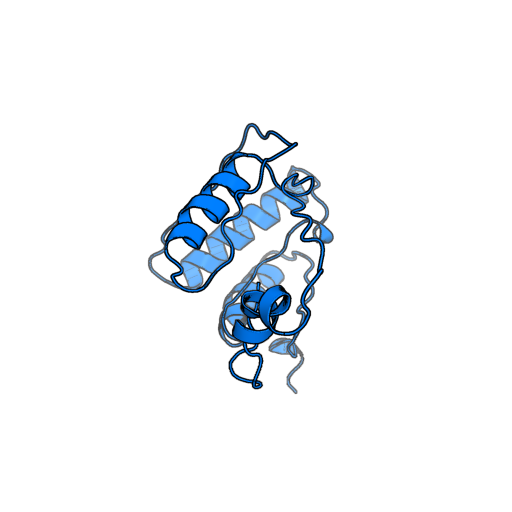 A CA 1
ATOM 1024 C C . TYR A 1 125 ? -11.510 -7.366 8.709 1.00 95.19 125 TYR A C 1
ATOM 1026 O O . TYR A 1 125 ? -12.210 -8.309 9.075 1.00 95.19 125 TYR A O 1
ATOM 1034 N N . LEU A 1 126 ? -10.609 -7.469 7.730 1.00 93.62 126 LEU A N 1
ATOM 1035 C CA . LEU A 1 126 ? -10.217 -8.713 7.074 1.00 93.62 126 LEU A CA 1
ATOM 1036 C C . LEU A 1 126 ? -8.690 -8.781 7.040 1.00 93.62 126 LEU A C 1
ATOM 1038 O O . LEU A 1 126 ? -8.051 -7.873 6.508 1.00 93.62 126 LEU A O 1
ATOM 1042 N N . LEU A 1 127 ? -8.115 -9.864 7.563 1.00 91.94 127 LEU A N 1
ATOM 1043 C CA . LEU A 1 127 ? -6.688 -10.142 7.423 1.00 91.94 127 LEU A CA 1
ATOM 1044 C C . LEU A 1 127 ? -6.432 -10.916 6.121 1.00 91.94 127 LEU A C 1
ATOM 1046 O O . LEU A 1 127 ? -7.084 -11.922 5.851 1.00 91.94 127 LEU A O 1
ATOM 1050 N N . VAL A 1 128 ? -5.475 -10.454 5.312 1.00 89.69 128 VAL A N 1
ATOM 1051 C CA . VAL A 1 128 ? -5.095 -11.079 4.034 1.00 89.69 128 VAL A CA 1
ATOM 1052 C C . VAL A 1 128 ? -3.645 -11.551 4.108 1.00 89.69 128 VAL A C 1
ATOM 1054 O O . VAL A 1 128 ? -2.771 -10.792 4.514 1.00 89.69 128 VAL A O 1
ATOM 1057 N N . GLY A 1 129 ? -3.372 -12.786 3.673 1.00 76.62 129 GLY A N 1
ATOM 1058 C CA . GLY A 1 129 ? -2.006 -13.326 3.594 1.00 76.62 129 GLY A CA 1
ATOM 1059 C C . GLY A 1 129 ? -1.462 -13.941 4.890 1.00 76.62 129 GLY A C 1
ATOM 1060 O O . GLY A 1 129 ? -0.291 -14.309 4.937 1.00 76.62 129 GLY A O 1
ATOM 1061 N N . GLY A 1 130 ? -2.304 -14.102 5.911 1.00 71.19 130 GLY A N 1
ATOM 1062 C CA . GLY A 1 130 ? -1.995 -14.798 7.159 1.00 71.19 130 GLY A CA 1
ATOM 1063 C C . GLY A 1 130 ? -3.256 -15.387 7.793 1.00 71.19 130 GLY A C 1
ATOM 1064 O O . GLY A 1 130 ? -4.363 -15.148 7.316 1.00 71.19 130 GLY A O 1
ATOM 1065 N N . GLN A 1 131 ? -3.090 -16.163 8.861 1.00 66.56 131 GLN A N 1
ATOM 1066 C CA . GLN A 1 131 ? -4.196 -16.549 9.743 1.00 66.56 131 GLN A CA 1
ATOM 1067 C C . GLN A 1 131 ? -4.348 -15.485 10.829 1.00 66.56 131 GLN A C 1
ATOM 1069 O O . GLN A 1 131 ? -3.325 -15.044 11.364 1.00 66.56 131 GLN A O 1
ATOM 1074 N N . SER A 1 132 ? -5.585 -15.083 11.153 1.00 64.75 132 SER A N 1
ATOM 1075 C CA . SER A 1 132 ? -5.819 -14.158 12.270 1.00 64.75 132 SER A CA 1
ATOM 1076 C C . SER A 1 132 ? -5.190 -14.739 13.526 1.00 64.75 132 SER A C 1
ATOM 1078 O O . SER A 1 132 ? -5.316 -15.939 13.788 1.00 64.75 132 SER A O 1
ATOM 1080 N N . PHE A 1 133 ? -4.516 -13.898 14.312 1.00 59.16 133 PHE A N 1
ATOM 1081 C CA . PHE A 1 133 ? -3.949 -14.338 15.586 1.00 59.16 133 PHE A CA 1
ATOM 1082 C C . PHE A 1 133 ? -5.014 -14.996 16.479 1.00 59.16 133 PHE A C 1
ATOM 1084 O O . PHE A 1 133 ? -4.730 -15.972 17.165 1.00 59.16 133 PHE A O 1
ATOM 1091 N N . PHE A 1 134 ? -6.251 -14.504 16.410 1.00 60.47 134 PHE A N 1
ATOM 1092 C CA . PHE A 1 134 ? -7.386 -15.000 17.186 1.00 60.47 134 PHE A CA 1
ATOM 1093 C C . PHE A 1 134 ? -8.031 -16.272 16.626 1.00 60.47 134 PHE A C 1
ATOM 1095 O O . PHE A 1 134 ? -8.823 -16.897 17.325 1.00 60.47 134 PHE A O 1
ATOM 1102 N N . ASP A 1 135 ? -7.692 -16.658 15.396 1.00 64.94 135 ASP A N 1
ATOM 1103 C CA . ASP A 1 135 ? -8.144 -17.914 14.791 1.00 64.94 135 ASP A CA 1
ATOM 1104 C C . ASP A 1 135 ? -7.158 -19.067 15.066 1.00 64.94 135 ASP A C 1
ATOM 1106 O O . ASP A 1 135 ? -7.435 -20.217 14.715 1.00 64.94 135 ASP A O 1
ATOM 1110 N N . ARG A 1 136 ? -6.008 -18.792 15.706 1.00 60.53 136 ARG A N 1
ATOM 1111 C CA . ARG A 1 136 ? -5.071 -19.825 16.169 1.00 60.53 136 ARG A CA 1
ATOM 1112 C C . ARG A 1 136 ? -5.654 -20.506 17.415 1.00 60.53 136 ARG A C 1
ATOM 1114 O O . ARG A 1 136 ? -5.628 -19.925 18.497 1.00 60.53 136 ARG A O 1
ATOM 1121 N N . ARG A 1 137 ? -6.219 -21.705 17.236 1.00 41.59 137 ARG A N 1
ATOM 1122 C CA . ARG A 1 137 ? -6.555 -22.639 18.326 1.00 41.59 137 ARG A CA 1
ATOM 1123 C C . ARG A 1 137 ? -5.310 -23.317 18.878 1.00 41.59 137 ARG A C 1
ATOM 1125 O O . ARG A 1 137 ? -4.402 -23.601 18.065 1.00 41.59 137 ARG A O 1
#